Protein AF-A0A954QUD2-F1 (afdb_monomer)

Radius of gyration: 14.57 Å; Cα contacts (8 Å, |Δi|>4): 87; chains: 1; bounding box: 41×20×36 Å

Sequence (73 aa):
RFYVDGGFVQVADNVVSVLTNRAIPADRINLEAARTQLTEAGQQVATTDEQLEIRERLIWQARAQIRVGERAS

Mean predicted aligned error: 2.93 Å

Structure (mmCIF, N/CA/C/O backbone):
data_AF-A0A954QUD2-F1
#
_entry.id   AF-A0A954QUD2-F1
#
loop_
_atom_site.group_PDB
_atom_site.id
_atom_site.type_symbol
_atom_site.label_atom_id
_atom_site.label_alt_id
_atom_site.label_comp_id
_atom_site.label_asym_id
_atom_site.label_entity_id
_atom_site.label_seq_id
_atom_site.pdbx_PDB_ins_code
_atom_site.Cartn_x
_atom_site.Cartn_y
_atom_site.Cartn_z
_atom_site.occupancy
_atom_site.B_iso_or_equiv
_atom_site.auth_seq_id
_atom_site.auth_comp_id
_atom_site.auth_asym_id
_atom_site.auth_atom_id
_atom_site.pdbx_PDB_model_num
ATOM 1 N N . ARG A 1 1 ? 8.562 2.039 -13.029 1.00 91.12 1 ARG A N 1
ATOM 2 C CA . ARG A 1 1 ? 8.504 2.342 -11.571 1.00 91.12 1 ARG A CA 1
ATOM 3 C C . ARG A 1 1 ? 7.537 1.354 -10.931 1.00 91.12 1 ARG A C 1
ATOM 5 O O . ARG A 1 1 ? 6.638 0.915 -11.634 1.00 91.12 1 ARG A O 1
ATOM 12 N N . PHE A 1 2 ? 7.717 0.998 -9.660 1.00 96.38 2 PHE A N 1
ATOM 13 C CA . PHE A 1 2 ? 6.826 0.073 -8.953 1.00 96.38 2 PHE A CA 1
ATOM 14 C C . PHE A 1 2 ? 6.338 0.701 -7.651 1.00 96.38 2 PHE A C 1
ATOM 16 O O . PHE A 1 2 ? 7.099 1.394 -6.976 1.00 96.38 2 PHE A O 1
ATOM 23 N N . TYR A 1 3 ? 5.080 0.444 -7.311 1.00 97.44 3 TYR A N 1
ATOM 24 C CA . TYR A 1 3 ? 4.607 0.515 -5.937 1.00 97.44 3 TYR A CA 1
ATOM 25 C C . TYR A 1 3 ? 4.933 -0.822 -5.270 1.00 97.44 3 TYR A C 1
ATOM 27 O O . TYR A 1 3 ? 4.644 -1.870 -5.844 1.00 97.44 3 TYR A O 1
ATOM 35 N N . VAL A 1 4 ? 5.556 -0.777 -4.095 1.00 96.44 4 VAL A N 1
ATOM 36 C CA . VAL A 1 4 ? 5.984 -1.947 -3.319 1.00 96.44 4 VAL A CA 1
ATOM 37 C C . VAL A 1 4 ? 5.474 -1.768 -1.897 1.00 96.44 4 VAL A C 1
ATOM 39 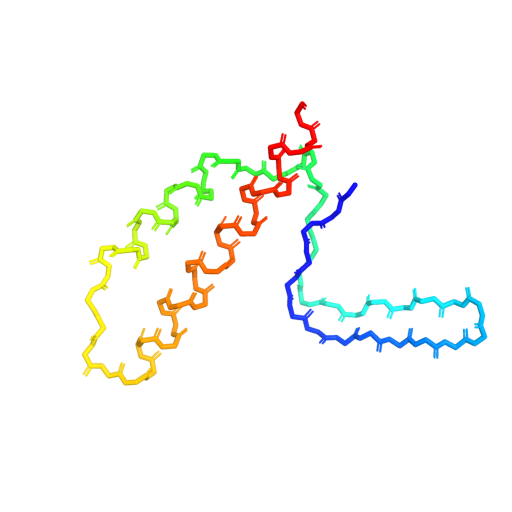O O . VAL A 1 4 ? 5.600 -0.671 -1.349 1.00 96.44 4 VAL A O 1
ATOM 42 N N . ASP A 1 5 ? 4.896 -2.819 -1.320 1.00 95.06 5 ASP A N 1
ATOM 43 C CA . ASP A 1 5 ? 4.316 -2.781 0.021 1.00 95.06 5 ASP A CA 1
ATOM 44 C C . ASP A 1 5 ? 4.759 -3.968 0.879 1.00 95.06 5 ASP A C 1
ATOM 46 O O . ASP A 1 5 ? 4.509 -5.132 0.554 1.00 95.06 5 ASP A O 1
ATOM 50 N N . GLY A 1 6 ? 5.420 -3.646 1.990 1.00 93.25 6 GLY A N 1
ATOM 51 C CA . GLY A 1 6 ? 5.983 -4.616 2.923 1.00 93.25 6 GLY A CA 1
ATOM 52 C C . GLY A 1 6 ? 7.110 -5.481 2.346 1.00 93.25 6 GLY A C 1
ATOM 53 O O . GLY A 1 6 ? 7.521 -5.349 1.187 1.00 93.25 6 GLY A O 1
ATOM 54 N N . GLY A 1 7 ? 7.591 -6.397 3.187 1.00 94.31 7 GLY A N 1
ATOM 55 C CA . GLY A 1 7 ? 8.635 -7.362 2.856 1.00 94.31 7 GLY A CA 1
ATOM 56 C C . GLY A 1 7 ? 10.040 -6.954 3.300 1.00 94.31 7 GLY A C 1
ATOM 57 O O . GLY A 1 7 ? 10.208 -6.189 4.248 1.00 94.31 7 GLY A O 1
ATOM 58 N N . PHE A 1 8 ? 11.047 -7.498 2.619 1.00 96.50 8 PHE A N 1
ATOM 59 C CA . PHE A 1 8 ? 12.460 -7.368 2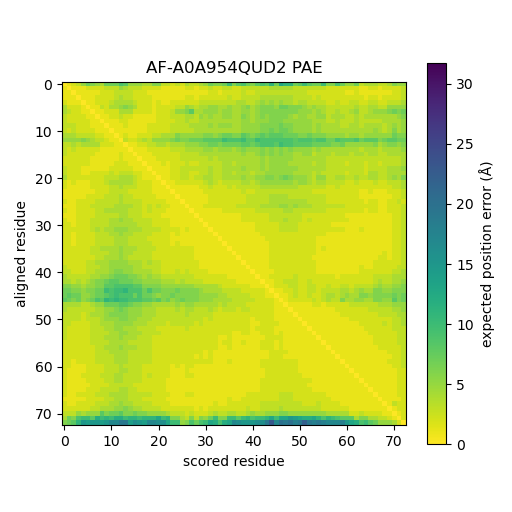.961 1.00 96.50 8 PHE A CA 1
ATOM 60 C C . PHE A 1 8 ? 13.297 -7.033 1.730 1.00 96.50 8 PHE A C 1
ATOM 62 O O . PHE A 1 8 ? 13.018 -7.476 0.613 1.00 96.50 8 PHE A O 1
ATOM 69 N N . VAL A 1 9 ? 14.367 -6.279 1.962 1.00 96.56 9 VAL A N 1
ATOM 70 C CA . VAL A 1 9 ? 15.387 -5.996 0.956 1.00 96.56 9 VAL A CA 1
ATOM 71 C C . VAL A 1 9 ? 16.676 -6.674 1.384 1.00 96.56 9 VAL A C 1
ATOM 73 O O . VAL A 1 9 ? 17.131 -6.497 2.512 1.00 96.56 9 VAL A O 1
ATOM 76 N N . GLN A 1 10 ? 17.267 -7.428 0.466 1.00 97.75 10 GLN A N 1
ATOM 77 C CA . GLN A 1 10 ? 18.590 -8.007 0.616 1.00 97.75 10 GLN A CA 1
ATOM 78 C C . GLN A 1 10 ? 19.526 -7.370 -0.407 1.00 97.75 10 GLN A C 1
ATOM 80 O O . GLN A 1 10 ? 19.196 -7.270 -1.588 1.00 97.75 10 GLN A O 1
ATOM 85 N N . VAL A 1 11 ? 20.706 -6.970 0.052 1.00 97.56 11 VAL A N 1
ATOM 86 C CA . VAL A 1 11 ? 21.777 -6.449 -0.798 1.00 97.56 11 VAL A CA 1
ATOM 87 C C . VAL A 1 11 ? 22.975 -7.378 -0.659 1.00 97.56 11 VAL A C 1
ATOM 89 O O . VAL A 1 11 ? 23.427 -7.625 0.459 1.00 97.56 11 VAL A O 1
ATOM 92 N N . ALA A 1 12 ? 23.458 -7.915 -1.777 1.00 97.00 12 ALA A N 1
ATOM 93 C CA . ALA A 1 12 ? 24.639 -8.771 -1.834 1.00 97.00 12 ALA A CA 1
ATOM 94 C C . ALA A 1 12 ? 25.444 -8.440 -3.096 1.00 97.00 12 ALA A C 1
ATOM 96 O O . ALA A 1 12 ? 24.884 -8.406 -4.191 1.00 97.00 12 ALA A O 1
ATOM 97 N N . ASP A 1 13 ? 26.741 -8.171 -2.929 1.00 96.12 13 ASP A N 1
ATOM 98 C CA . ASP A 1 13 ? 27.631 -7.654 -3.974 1.00 96.12 13 ASP A CA 1
ATOM 99 C C . ASP A 1 13 ? 27.019 -6.453 -4.720 1.00 96.12 13 ASP A C 1
ATOM 101 O O . ASP A 1 13 ? 26.867 -5.370 -4.154 1.00 96.12 13 ASP A O 1
ATOM 105 N N . ASN A 1 14 ? 26.644 -6.643 -5.986 1.00 96.25 14 ASN A N 1
ATOM 106 C CA . ASN A 1 14 ? 26.010 -5.646 -6.846 1.00 96.25 14 ASN A CA 1
ATOM 107 C C . ASN A 1 14 ? 24.538 -5.971 -7.167 1.00 96.25 14 ASN A C 1
ATOM 109 O O . ASN A 1 14 ? 23.976 -5.409 -8.109 1.00 96.25 14 ASN A O 1
ATOM 113 N N . VAL A 1 15 ? 23.911 -6.865 -6.397 1.00 97.31 15 VAL A N 1
ATOM 114 C CA . VAL A 1 15 ? 22.524 -7.300 -6.587 1.00 97.31 15 VAL A CA 1
ATOM 115 C C . VAL A 1 15 ? 21.653 -6.837 -5.421 1.00 97.31 15 VAL A C 1
ATOM 117 O O . VAL A 1 15 ? 21.964 -7.059 -4.250 1.00 97.31 15 VAL A O 1
ATOM 120 N N . VAL A 1 16 ? 20.518 -6.217 -5.760 1.00 96.94 16 VAL A N 1
ATOM 121 C CA . VAL A 1 16 ? 19.458 -5.855 -4.8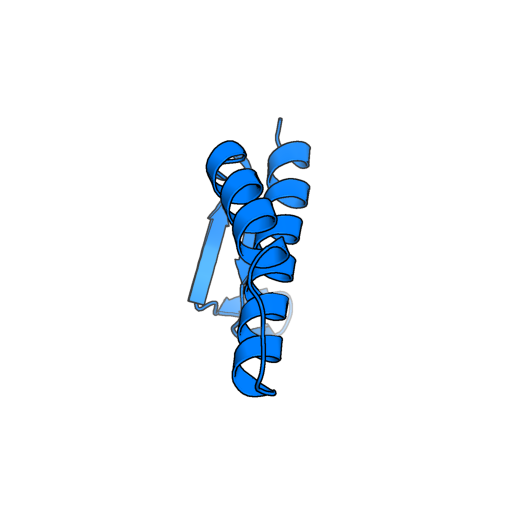12 1.00 96.94 16 VAL A CA 1
ATOM 122 C C . VAL A 1 16 ? 18.245 -6.740 -5.072 1.00 96.94 16 VAL A C 1
ATOM 124 O O . VAL A 1 16 ? 17.603 -6.636 -6.117 1.00 96.94 16 VAL A O 1
ATOM 127 N N . SER A 1 17 ? 17.921 -7.588 -4.101 1.00 96.56 17 SER A N 1
ATOM 128 C CA . SER A 1 17 ? 16.760 -8.474 -4.123 1.00 96.56 17 SER A CA 1
ATOM 129 C C . SER A 1 17 ? 15.672 -7.914 -3.218 1.00 96.56 17 SER A C 1
ATOM 131 O O . SER A 1 17 ? 15.906 -7.645 -2.041 1.00 96.56 17 SER A O 1
ATOM 133 N N . VAL A 1 18 ? 14.467 -7.756 -3.761 1.00 96.00 18 VAL A N 1
ATOM 134 C CA . VAL A 1 18 ? 13.297 -7.289 -3.011 1.00 96.00 18 VAL A CA 1
ATOM 135 C C . VAL A 1 18 ? 12.284 -8.423 -2.950 1.00 96.00 18 VAL A C 1
ATOM 137 O O . VAL A 1 18 ? 11.714 -8.802 -3.972 1.00 96.00 18 VAL A O 1
ATOM 140 N N . LEU A 1 19 ? 12.058 -8.957 -1.752 1.00 96.44 19 LEU A N 1
ATOM 141 C CA . LEU A 1 19 ? 10.980 -9.903 -1.479 1.00 96.44 19 LEU A CA 1
ATOM 142 C C . LEU A 1 19 ? 9.840 -9.124 -0.842 1.00 96.44 19 LEU A C 1
ATOM 144 O O . LEU A 1 19 ? 10.007 -8.567 0.235 1.00 96.44 19 LEU A O 1
ATOM 148 N N . THR A 1 20 ? 8.690 -9.066 -1.499 1.00 96.00 20 THR A N 1
ATOM 149 C CA . THR A 1 20 ? 7.565 -8.243 -1.050 1.00 96.00 20 THR A CA 1
ATOM 150 C C . THR A 1 20 ? 6.256 -9.005 -1.145 1.00 96.00 20 THR A C 1
ATOM 152 O O . THR A 1 20 ? 6.091 -9.870 -2.004 1.00 96.00 20 THR A O 1
ATOM 155 N N . ASN A 1 21 ? 5.311 -8.659 -0.275 1.00 94.19 21 ASN A N 1
ATOM 156 C CA . ASN A 1 21 ? 3.958 -9.197 -0.314 1.00 94.19 21 ASN A CA 1
ATOM 157 C C . ASN A 1 21 ? 3.211 -8.701 -1.555 1.00 94.19 21 ASN A C 1
ATOM 159 O O . ASN A 1 21 ? 2.346 -9.404 -2.079 1.00 94.19 21 ASN A O 1
ATOM 163 N N . ARG A 1 22 ? 3.520 -7.481 -2.016 1.00 95.31 22 ARG A N 1
ATOM 164 C CA . ARG A 1 22 ? 2.844 -6.876 -3.159 1.00 95.31 22 ARG A CA 1
ATOM 165 C C . ARG A 1 22 ? 3.748 -5.902 -3.902 1.00 95.31 22 ARG A C 1
ATOM 167 O O . ARG A 1 22 ? 4.272 -4.954 -3.327 1.00 95.31 22 ARG A O 1
ATOM 174 N N . ALA A 1 23 ? 3.818 -6.086 -5.216 1.00 97.06 23 ALA A N 1
ATOM 175 C CA . ALA A 1 23 ? 4.387 -5.123 -6.147 1.00 97.06 23 ALA A CA 1
ATOM 176 C C . ALA A 1 23 ? 3.393 -4.840 -7.279 1.00 97.06 23 ALA A C 1
ATOM 178 O O . ALA A 1 23 ? 2.796 -5.765 -7.830 1.00 97.06 23 ALA A O 1
ATOM 179 N N . ILE A 1 24 ? 3.220 -3.569 -7.639 1.00 97.44 24 ILE A N 1
ATOM 180 C CA . ILE A 1 24 ? 2.372 -3.143 -8.759 1.00 97.44 24 ILE A CA 1
ATOM 181 C C . ILE A 1 24 ? 3.205 -2.249 -9.686 1.00 97.44 24 ILE A C 1
ATOM 183 O O . ILE A 1 24 ? 3.748 -1.242 -9.217 1.00 97.44 24 ILE A O 1
ATOM 187 N N . PRO A 1 25 ? 3.325 -2.582 -10.984 1.00 97.44 25 PRO A N 1
ATOM 188 C CA . PRO A 1 25 ? 3.875 -1.667 -11.980 1.00 97.44 25 PRO A CA 1
ATOM 189 C C . PRO A 1 25 ? 3.112 -0.337 -11.981 1.00 97.44 25 PRO A C 1
ATOM 191 O O . PRO A 1 25 ? 1.888 -0.332 -11.876 1.00 97.44 25 PRO A O 1
ATOM 194 N N . ALA A 1 26 ? 3.815 0.790 -12.079 1.00 97.38 26 ALA A N 1
ATOM 195 C CA . ALA A 1 26 ? 3.202 2.113 -11.937 1.00 97.38 26 ALA A CA 1
ATOM 196 C C . ALA A 1 26 ? 2.101 2.399 -12.977 1.00 97.38 26 ALA A C 1
ATOM 198 O O . ALA A 1 26 ? 1.089 2.998 -12.636 1.00 97.38 26 ALA A O 1
ATOM 199 N N . ASP A 1 27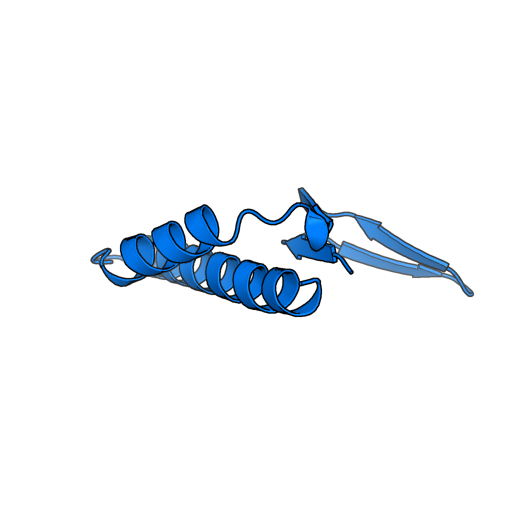 ? 2.272 1.903 -14.200 1.00 96.31 27 ASP A N 1
ATOM 200 C CA . ASP A 1 27 ? 1.312 1.953 -15.312 1.00 96.31 27 ASP A CA 1
ATOM 201 C C . ASP A 1 27 ? 0.081 1.051 -15.109 1.00 96.31 27 ASP A C 1
ATOM 203 O O . ASP A 1 27 ? -0.912 1.177 -15.820 1.00 96.31 27 ASP A O 1
ATOM 207 N N . ARG A 1 28 ? 0.122 0.144 -14.128 1.00 97.12 28 ARG A N 1
ATOM 208 C CA . ARG A 1 28 ? -0.990 -0.744 -13.756 1.00 97.12 28 ARG A CA 1
ATOM 209 C C . ARG A 1 28 ? -1.678 -0.342 -12.455 1.00 97.12 28 ARG A C 1
ATOM 211 O O . ARG A 1 28 ? -2.539 -1.074 -11.967 1.00 97.12 28 ARG A O 1
ATOM 218 N N . ILE A 1 29 ? -1.300 0.789 -11.864 1.00 97.88 29 ILE A N 1
ATOM 219 C CA . ILE A 1 29 ? -1.979 1.304 -10.676 1.00 97.88 29 ILE A CA 1
ATOM 220 C C . ILE A 1 29 ? -3.336 1.870 -11.094 1.00 97.88 29 ILE A C 1
ATOM 222 O O . ILE A 1 29 ? -3.416 2.804 -11.888 1.00 97.88 29 ILE A O 1
ATOM 226 N N . ASN A 1 30 ? -4.412 1.342 -10.510 1.00 97.69 30 ASN A N 1
ATOM 227 C CA . ASN A 1 30 ? -5.736 1.936 -10.647 1.00 97.69 30 ASN A CA 1
ATOM 228 C C . ASN A 1 30 ? -5.838 3.168 -9.728 1.00 97.69 30 ASN A C 1
ATOM 230 O O . ASN A 1 30 ? -6.069 3.048 -8.523 1.00 97.69 30 ASN A O 1
ATOM 234 N N . LEU A 1 31 ? -5.638 4.354 -10.309 1.00 97.88 31 LEU A N 1
ATOM 235 C CA . LEU A 1 31 ? -5.678 5.626 -9.584 1.00 97.88 31 LEU A CA 1
ATOM 236 C C . LEU A 1 31 ? -7.055 5.934 -8.989 1.00 97.88 31 LEU A C 1
ATOM 238 O O . LEU A 1 31 ? -7.120 6.522 -7.913 1.00 97.88 31 LEU A O 1
ATOM 242 N N . GLU A 1 32 ? -8.138 5.544 -9.659 1.00 98.06 32 GLU A N 1
ATOM 243 C CA . GLU A 1 32 ? -9.497 5.756 -9.157 1.00 98.06 32 GLU A CA 1
ATOM 244 C C . GLU A 1 32 ? -9.728 4.937 -7.885 1.00 98.06 32 GLU A C 1
ATOM 246 O O . GLU A 1 32 ? -10.067 5.498 -6.845 1.00 98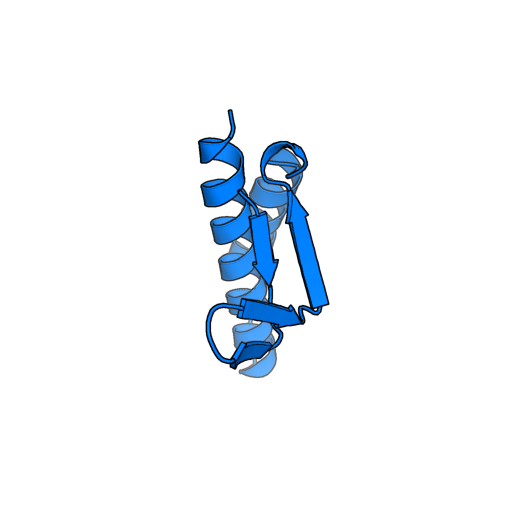.06 32 GLU A O 1
ATOM 251 N N . ALA A 1 33 ? -9.410 3.640 -7.922 1.00 98.06 33 ALA A N 1
ATOM 252 C CA . ALA A 1 33 ? -9.527 2.765 -6.759 1.00 98.06 33 ALA A CA 1
ATOM 253 C C . ALA A 1 33 ? -8.665 3.246 -5.578 1.00 98.06 33 ALA A C 1
ATOM 255 O O . ALA A 1 33 ? -9.121 3.246 -4.436 1.00 98.06 33 ALA A O 1
ATOM 256 N N . ALA A 1 34 ? -7.438 3.712 -5.841 1.00 98.19 34 ALA A N 1
ATOM 257 C CA . ALA A 1 34 ? -6.567 4.242 -4.794 1.00 98.19 34 ALA A CA 1
ATOM 258 C C . ALA A 1 34 ? -7.116 5.541 -4.170 1.00 98.19 34 ALA A C 1
ATOM 260 O O . ALA A 1 34 ? -6.981 5.749 -2.964 1.00 98.19 34 ALA A O 1
ATOM 261 N N . ARG A 1 35 ? -7.761 6.412 -4.959 1.00 98.56 35 ARG A N 1
ATOM 262 C CA . ARG A 1 35 ? -8.427 7.621 -4.441 1.00 98.56 35 ARG A CA 1
ATOM 263 C C . ARG A 1 35 ? -9.645 7.269 -3.596 1.00 98.56 35 ARG A C 1
ATOM 265 O O . ARG A 1 35 ? -9.771 7.812 -2.502 1.00 98.56 35 ARG A O 1
ATOM 272 N N . THR A 1 36 ? -10.472 6.331 -4.052 1.00 98.56 36 THR A N 1
ATOM 273 C CA . THR A 1 36 ? -11.617 5.832 -3.280 1.00 98.56 36 THR A CA 1
ATOM 274 C C . THR A 1 36 ? -11.166 5.257 -1.941 1.00 98.56 36 THR A C 1
ATOM 276 O O . THR A 1 36 ? -11.649 5.699 -0.902 1.00 98.56 36 THR A O 1
ATOM 279 N N . GLN A 1 37 ? -10.148 4.387 -1.938 1.00 98.19 37 GLN A N 1
ATOM 280 C CA . GLN A 1 37 ? -9.588 3.823 -0.705 1.00 98.19 37 GLN A CA 1
ATOM 281 C C . GLN A 1 37 ? -9.086 4.912 0.255 1.00 98.19 37 GLN A C 1
ATOM 283 O O . GLN A 1 37 ? -9.291 4.815 1.464 1.00 98.19 37 GLN A O 1
ATOM 288 N N . LEU A 1 38 ? -8.423 5.957 -0.258 1.00 98.50 38 LEU A N 1
ATOM 289 C CA . LEU A 1 38 ? -7.956 7.069 0.572 1.00 98.50 38 LEU A CA 1
ATOM 290 C C . LEU A 1 38 ? -9.122 7.811 1.238 1.00 98.50 38 LEU A C 1
ATOM 292 O O . LEU A 1 38 ? -9.035 8.147 2.420 1.00 98.50 38 LEU A O 1
ATOM 296 N N . THR A 1 39 ? -10.192 8.074 0.488 1.00 98.38 39 THR A N 1
ATOM 297 C CA . THR A 1 39 ? -11.390 8.738 1.009 1.00 98.38 39 THR A CA 1
ATOM 298 C C . THR A 1 39 ? -12.085 7.879 2.061 1.00 98.38 39 THR A C 1
ATOM 300 O O . THR A 1 39 ? -12.348 8.373 3.155 1.00 98.38 39 THR A O 1
ATOM 303 N N . GLU A 1 40 ? -12.318 6.599 1.773 1.00 98.00 40 GLU A N 1
ATOM 304 C CA . GLU A 1 40 ? -12.980 5.663 2.691 1.00 98.00 40 GLU A CA 1
ATOM 305 C C . GLU A 1 40 ? -12.182 5.479 3.988 1.00 98.00 40 GLU A C 1
ATOM 307 O O . GLU A 1 40 ? -12.723 5.635 5.083 1.00 98.00 40 GLU A O 1
ATOM 312 N N . ALA A 1 41 ? -10.870 5.242 3.886 1.00 97.25 41 ALA A N 1
ATOM 313 C CA . ALA A 1 41 ? -10.012 5.093 5.058 1.00 97.25 41 ALA A CA 1
ATOM 31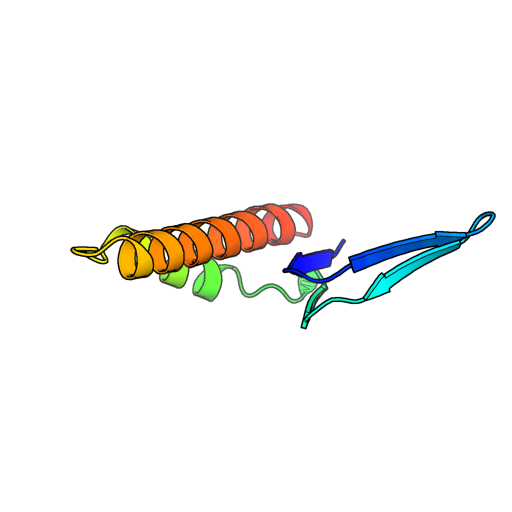4 C C . ALA A 1 41 ? -9.938 6.389 5.886 1.00 97.25 41 ALA A C 1
ATOM 316 O O . ALA A 1 41 ? -9.894 6.341 7.113 1.00 97.25 41 ALA A O 1
ATOM 317 N N . GLY A 1 42 ? -9.970 7.560 5.241 1.00 96.00 42 GLY A N 1
ATOM 318 C CA . GLY A 1 42 ? -10.009 8.851 5.933 1.00 96.00 42 GLY A CA 1
ATOM 319 C C . GLY A 1 42 ? -11.304 9.098 6.717 1.00 96.00 42 GLY A C 1
ATOM 320 O O . GLY A 1 42 ? -11.279 9.820 7.712 1.00 96.00 42 GLY A O 1
ATOM 321 N N . GLN A 1 43 ? -12.417 8.496 6.295 1.00 96.75 43 GLN A N 1
ATOM 322 C CA . GLN A 1 43 ? -13.722 8.605 6.958 1.00 96.75 43 GLN A CA 1
ATOM 323 C C . GLN A 1 43 ? -13.931 7.559 8.059 1.00 96.75 43 GLN A C 1
ATOM 325 O O . GLN A 1 43 ? -14.836 7.700 8.881 1.00 96.75 43 GLN A O 1
ATOM 330 N N . GLN A 1 44 ? -13.101 6.516 8.100 1.00 94.19 44 GLN A N 1
ATOM 331 C CA . GLN A 1 44 ? -13.226 5.454 9.084 1.00 94.19 44 GLN A CA 1
ATOM 332 C C . GLN A 1 44 ? -12.942 5.982 10.497 1.00 94.19 44 GLN A C 1
ATOM 334 O O . GLN A 1 44 ? -11.867 6.518 10.786 1.00 94.19 44 GLN A O 1
ATOM 339 N N . VAL A 1 45 ? -13.899 5.801 11.407 1.00 94.94 45 VAL A N 1
ATOM 340 C CA . VAL A 1 45 ? -13.700 6.068 12.835 1.00 94.94 45 VAL A CA 1
ATOM 341 C C . VAL A 1 45 ? -12.922 4.898 13.436 1.00 94.94 45 VAL A C 1
ATOM 343 O O . VAL A 1 45 ? -13.336 3.748 13.312 1.00 94.94 45 VAL A O 1
ATOM 346 N N . ALA A 1 46 ? -11.789 5.198 14.068 1.00 94.94 46 ALA A N 1
ATOM 347 C CA . ALA A 1 46 ? -10.989 4.238 14.817 1.00 94.94 46 ALA A CA 1
ATOM 348 C C . ALA A 1 46 ? -11.152 4.526 16.311 1.00 94.94 46 ALA A C 1
ATOM 350 O O . ALA A 1 46 ? -10.869 5.638 16.754 1.00 94.94 46 ALA A O 1
ATOM 351 N N . THR A 1 47 ? -11.640 3.543 17.064 1.00 96.56 47 THR A N 1
ATOM 352 C CA . THR A 1 47 ? -11.879 3.639 18.512 1.00 96.56 47 THR A CA 1
ATOM 353 C C . THR A 1 47 ? -10.921 2.776 19.331 1.00 96.56 47 THR A C 1
ATOM 355 O O . THR A 1 47 ? -10.979 2.815 20.556 1.00 96.56 47 THR A O 1
ATOM 358 N N . THR A 1 48 ? -10.063 1.994 18.673 1.00 97.88 48 THR A N 1
ATOM 359 C CA . THR A 1 48 ? -8.976 1.226 19.297 1.00 97.88 48 THR A CA 1
ATOM 360 C C . THR A 1 48 ? -7.659 1.498 18.580 1.00 97.88 48 THR A C 1
ATOM 362 O O . THR A 1 48 ? -7.658 1.960 17.432 1.00 97.88 48 THR A O 1
ATOM 365 N N . ASP A 1 49 ? -6.546 1.183 19.236 1.00 97.75 49 ASP A N 1
ATOM 366 C CA . ASP A 1 49 ? -5.209 1.353 18.665 1.00 97.75 49 ASP A CA 1
ATOM 367 C C . ASP A 1 49 ? -5.024 0.476 17.419 1.00 97.75 49 ASP A C 1
ATOM 369 O O . ASP A 1 49 ? -4.537 0.944 16.393 1.00 97.75 49 ASP A O 1
ATOM 373 N N . GLU A 1 50 ? -5.536 -0.756 17.425 1.00 97.25 50 GLU A N 1
ATOM 374 C CA . GLU A 1 50 ? -5.472 -1.650 16.263 1.00 97.25 50 GLU A CA 1
ATOM 375 C C . GLU A 1 50 ? -6.258 -1.089 15.072 1.00 97.25 50 GLU A C 1
ATOM 377 O O . GLU A 1 50 ? -5.820 -1.162 13.922 1.00 97.25 50 GLU A O 1
ATOM 382 N N . GLN A 1 51 ? -7.431 -0.503 15.328 1.00 97.19 51 GLN A N 1
ATOM 383 C CA . GLN A 1 51 ? -8.219 0.147 14.281 1.00 97.19 51 GLN A CA 1
ATOM 384 C C . GLN A 1 51 ? -7.508 1.389 13.741 1.00 97.19 51 GLN A C 1
ATOM 386 O O . GLN A 1 51 ? -7.589 1.663 12.540 1.00 97.19 51 GLN A O 1
ATOM 391 N N . LEU A 1 52 ? -6.808 2.128 14.606 1.00 97.81 52 LEU A N 1
ATOM 392 C CA . LEU A 1 52 ? -6.014 3.283 14.210 1.00 97.81 52 LEU A CA 1
ATOM 393 C C . LEU A 1 52 ? -4.858 2.849 13.305 1.00 97.81 52 LEU A C 1
ATOM 395 O O . LEU A 1 52 ? -4.715 3.399 12.214 1.00 97.81 52 LEU A O 1
ATOM 399 N N . GLU A 1 53 ? -4.114 1.814 13.693 1.00 97.50 53 GLU A N 1
ATOM 400 C CA . GLU A 1 53 ? -3.018 1.256 12.899 1.00 97.50 53 GLU A CA 1
ATOM 4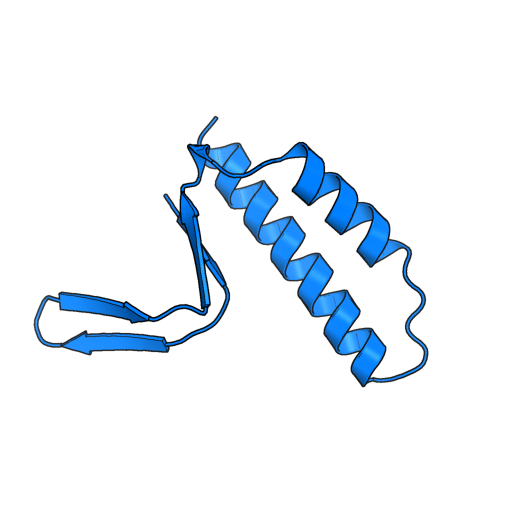01 C C . GLU A 1 53 ? -3.483 0.763 11.524 1.00 97.50 53 GLU A C 1
ATOM 403 O O . GLU A 1 53 ? -2.828 1.016 10.508 1.00 97.50 53 GLU A O 1
ATOM 408 N N . ILE A 1 54 ? -4.624 0.067 11.463 1.00 96.75 54 ILE A N 1
ATOM 409 C CA . ILE A 1 54 ? -5.207 -0.393 10.196 1.00 96.75 54 ILE A CA 1
ATOM 410 C C . ILE A 1 54 ? -5.568 0.807 9.321 1.00 96.75 54 ILE A C 1
ATOM 412 O O . ILE A 1 54 ? -5.194 0.846 8.146 1.00 96.75 54 ILE A O 1
ATOM 416 N N . ARG A 1 55 ? -6.263 1.801 9.885 1.00 98.00 55 ARG A N 1
ATOM 417 C CA . ARG A 1 55 ? -6.670 3.005 9.157 1.00 98.00 55 ARG A CA 1
ATOM 418 C C . ARG A 1 55 ? -5.465 3.752 8.598 1.00 98.00 55 ARG A C 1
ATOM 420 O O . ARG A 1 55 ? -5.449 4.117 7.422 1.00 98.00 55 ARG A O 1
ATOM 427 N N . GLU A 1 56 ? -4.443 3.959 9.419 1.00 97.56 56 GLU A N 1
ATOM 428 C CA . GLU A 1 56 ? -3.213 4.625 9.003 1.00 97.56 56 GLU A CA 1
ATOM 429 C C . GLU A 1 56 ? -2.520 3.851 7.886 1.00 97.56 56 GLU A C 1
ATOM 431 O O . GLU A 1 56 ? -2.183 4.438 6.856 1.00 97.56 56 GLU A O 1
ATOM 436 N N . ARG A 1 57 ? -2.391 2.52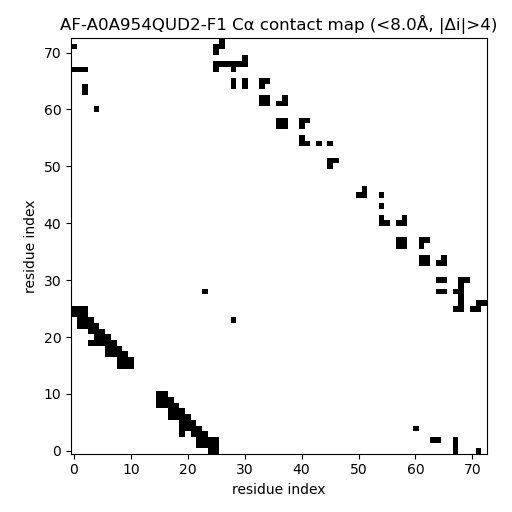8 8.021 1.00 96.62 57 ARG A N 1
ATOM 437 C CA . ARG A 1 57 ? -1.812 1.674 6.978 1.00 96.62 57 ARG A CA 1
ATOM 438 C C . ARG A 1 57 ? -2.549 1.824 5.647 1.00 96.62 57 ARG A C 1
ATOM 440 O O . ARG A 1 57 ? -1.900 2.034 4.623 1.00 96.62 57 ARG A O 1
ATOM 447 N N . LEU A 1 58 ? -3.883 1.797 5.658 1.00 97.75 58 LEU A N 1
ATOM 448 C CA . LEU A 1 58 ? -4.703 1.965 4.453 1.00 97.75 58 LEU A CA 1
ATOM 449 C C . LEU A 1 58 ? -4.489 3.337 3.797 1.00 97.75 58 LEU A C 1
ATOM 451 O O . LEU A 1 58 ? -4.318 3.417 2.578 1.00 97.75 58 LEU A O 1
ATOM 455 N N . ILE A 1 59 ? -4.440 4.410 4.592 1.00 98.19 59 ILE A N 1
ATOM 456 C CA . ILE A 1 59 ? -4.170 5.771 4.105 1.00 98.19 59 ILE A CA 1
ATOM 457 C C . ILE A 1 59 ? -2.770 5.861 3.483 1.00 98.19 59 ILE A C 1
ATOM 459 O O . ILE A 1 59 ? -2.597 6.440 2.405 1.00 98.19 59 ILE A O 1
ATOM 463 N N . TRP A 1 60 ? -1.760 5.294 4.145 1.00 97.56 60 TRP A N 1
ATOM 464 C CA . TRP A 1 60 ? -0.377 5.295 3.668 1.00 97.56 60 TRP A CA 1
ATOM 465 C C . TRP A 1 60 ? -0.229 4.547 2.342 1.00 97.56 60 TRP A C 1
ATOM 467 O O . TRP A 1 60 ? 0.377 5.080 1.405 1.00 97.56 60 TRP A O 1
ATOM 477 N N . GLN A 1 61 ? -0.830 3.360 2.235 1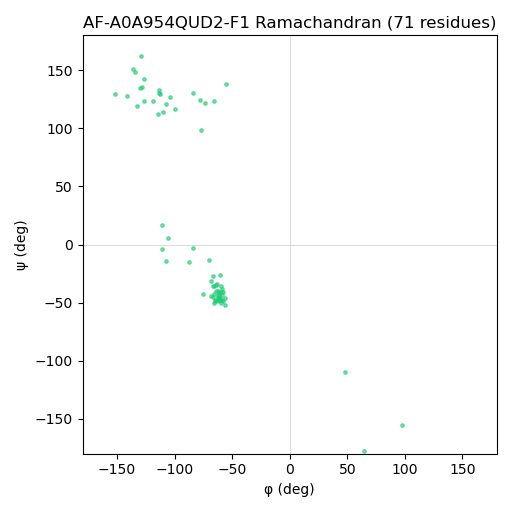.00 97.75 61 GLN A N 1
ATOM 478 C CA . GLN A 1 61 ? -0.849 2.559 1.011 1.00 97.75 61 GLN A CA 1
ATOM 479 C C . GLN A 1 61 ? -1.518 3.315 -0.143 1.00 97.75 61 GLN A C 1
ATOM 481 O O . GLN A 1 61 ? -0.917 3.455 -1.210 1.00 97.75 61 GLN A O 1
ATOM 486 N N . ALA A 1 62 ? -2.716 3.862 0.079 1.00 98.38 62 ALA A N 1
ATOM 487 C CA . ALA A 1 62 ? -3.468 4.586 -0.942 1.00 98.38 62 ALA A CA 1
ATOM 488 C C . ALA A 1 62 ? -2.700 5.815 -1.459 1.00 98.38 62 ALA A C 1
ATOM 490 O O . ALA A 1 62 ? -2.524 5.995 -2.666 1.00 98.38 62 ALA A O 1
ATOM 491 N N . ARG A 1 63 ? -2.133 6.623 -0.551 1.00 98.25 63 ARG A N 1
ATOM 492 C CA . ARG A 1 63 ? -1.296 7.778 -0.921 1.00 98.25 63 ARG A CA 1
ATOM 493 C C . ARG A 1 63 ? -0.052 7.366 -1.705 1.00 98.25 63 ARG A C 1
ATOM 495 O O . ARG A 1 63 ? 0.339 8.065 -2.637 1.00 98.25 63 ARG A O 1
ATOM 502 N N . ALA A 1 64 ? 0.600 6.270 -1.322 1.00 97.75 64 ALA A N 1
ATOM 503 C CA . ALA A 1 64 ? 1.778 5.775 -2.024 1.00 97.75 64 ALA A CA 1
ATOM 504 C C . ALA A 1 64 ? 1.441 5.299 -3.443 1.00 97.75 64 ALA A C 1
ATOM 506 O O . ALA A 1 64 ? 2.159 5.659 -4.376 1.00 97.75 64 ALA A O 1
ATOM 507 N N . GLN A 1 65 ? 0.334 4.575 -3.617 1.00 97.94 65 GLN A N 1
ATOM 508 C CA . GLN A 1 65 ? -0.149 4.161 -4.935 1.00 97.94 65 GLN A CA 1
ATOM 509 C C . GLN A 1 65 ? -0.453 5.370 -5.825 1.00 97.94 65 GLN A C 1
ATOM 511 O O . GLN A 1 65 ? 0.061 5.427 -6.939 1.00 97.94 65 GLN A O 1
ATOM 516 N N . ILE A 1 66 ? -1.179 6.376 -5.319 1.00 98.25 66 ILE A N 1
ATOM 517 C CA . ILE A 1 66 ? -1.477 7.612 -6.066 1.00 98.25 66 ILE A CA 1
ATOM 518 C C . ILE A 1 66 ? -0.185 8.291 -6.535 1.00 98.25 66 ILE A C 1
ATOM 520 O O . ILE A 1 66 ? -0.012 8.514 -7.730 1.00 98.25 66 ILE A O 1
ATOM 524 N N . ARG A 1 67 ? 0.769 8.534 -5.623 1.00 97.75 67 ARG A N 1
ATOM 525 C CA . ARG A 1 67 ? 2.047 9.185 -5.970 1.00 97.75 67 ARG A CA 1
ATOM 526 C C . ARG A 1 67 ? 2.844 8.425 -7.028 1.00 97.75 67 ARG A C 1
ATOM 528 O O . ARG A 1 67 ? 3.546 9.045 -7.823 1.00 97.75 67 ARG A O 1
ATOM 535 N N . VAL A 1 68 ? 2.838 7.092 -6.980 1.00 97.81 68 VAL A N 1
ATOM 536 C CA . VAL A 1 68 ? 3.573 6.271 -7.951 1.00 97.81 68 VAL A CA 1
ATOM 537 C C . VAL A 1 68 ? 2.851 6.248 -9.297 1.00 97.81 68 VAL A C 1
ATOM 539 O O . VAL A 1 68 ? 3.522 6.388 -10.317 1.00 97.81 68 VAL A O 1
ATOM 542 N N . GLY A 1 69 ? 1.522 6.113 -9.299 1.00 97.25 69 GLY A N 1
ATOM 543 C CA . GLY A 1 69 ? 0.707 6.062 -10.513 1.00 97.25 69 GLY A CA 1
ATOM 544 C C . GLY A 1 69 ? 0.706 7.386 -11.277 1.00 97.25 69 GLY A C 1
ATOM 545 O O . GLY A 1 69 ? 0.975 7.392 -12.469 1.00 97.25 69 GLY A O 1
ATOM 546 N N . GLU A 1 70 ? 0.542 8.523 -10.592 1.00 96.31 70 GLU A N 1
ATOM 547 C CA . GLU A 1 70 ? 0.583 9.862 -11.215 1.00 96.31 70 GLU A CA 1
ATOM 548 C C . GLU A 1 70 ? 1.925 10.171 -11.890 1.00 96.31 70 GLU A C 1
ATOM 550 O O . GLU A 1 70 ? 2.004 10.970 -12.812 1.00 96.31 70 GLU A O 1
ATOM 555 N N . ARG A 1 71 ? 3.003 9.538 -11.425 1.00 92.44 71 ARG A N 1
ATOM 556 C CA . ARG A 1 71 ? 4.356 9.695 -11.969 1.00 92.44 71 ARG A CA 1
ATOM 557 C C . ARG A 1 71 ? 4.642 8.808 -13.184 1.00 92.44 71 ARG A C 1
ATOM 559 O O . ARG A 1 71 ? 5.783 8.824 -13.657 1.00 92.44 71 ARG A O 1
ATOM 566 N N . ALA A 1 72 ? 3.696 7.965 -13.585 1.00 85.81 72 ALA A N 1
ATOM 567 C CA . ALA A 1 72 ? 3.786 7.113 -14.767 1.00 85.81 72 ALA A CA 1
ATOM 568 C C . ALA A 1 72 ? 2.886 7.584 -15.920 1.00 85.81 72 ALA A C 1
ATOM 570 O O . ALA A 1 72 ? 3.086 7.106 -17.035 1.00 85.81 72 ALA A O 1
ATOM 571 N N . SER A 1 73 ? 1.943 8.489 -15.637 1.00 69.00 73 SER A N 1
ATOM 572 C CA . SER A 1 73 ? 1.070 9.158 -16.606 1.00 69.00 73 SER A CA 1
ATOM 573 C C . SER A 1 73 ? 1.776 10.253 -17.399 1.00 69.00 73 SER A C 1
ATOM 575 O O . SER A 1 73 ? 2.722 10.870 -16.853 1.00 69.00 73 SER A O 1
#

pLDDT: mean 96.36, std 3.75, range [69.0, 98.56]

Nearest PDB structures (foldseek):
  6ree-assembly1_R  TM=8.860E-01  e=8.261E-02  Polytomella sp. Pringsheim 198.80
  5lmg-assembly2_B  TM=6.711E-01  e=9.031E+00  Saccharomyces cerevisiae
  5lm5-assembly2_B  TM=5.682E-01  e=6.958E+00  Saccharomyces cerevisiae

Foldseek 3Di:
DKDFDDADWDDDDPDIDTDGPDIDQLCRQPLVVLVVQLVVLVPDDDPDPVNVVVSVSSNVSSVSSNVSNVVVD

Solvent-accessible surface area (backbone atoms only — not comparable to full-atom values): 4180 Å² total; per-residue (Å²): 109,69,39,74,46,73,69,52,76,47,77,54,97,94,46,79,48,78,51,56,84,40,76,42,52,16,85,71,48,59,53,66,62,26,50,51,45,30,54,54,35,70,69,55,86,54,93,46,70,70,46,40,54,52,35,48,52,46,34,52,50,20,53,50,44,38,60,42,22,64,70,57,107

Secondary structure (DSSP, 8-state):
-EEEES-EEEEETTEEEEE-SEEEEGGG--HHHHHHHHHHHHH----SHHHHHHHHHHHHHHHHHHHHHHTT-